Protein AF-A0A354X1V7-F1 (afdb_monomer)

Secondary structure (DSSP, 8-state):
-EEEE-S---HHHHHHHHHHHHHS-SS-EEEE---SS--PPPTT--

Solvent-accessible surface area (backbone atoms only — not comparable to full-atom values): 3087 Å² total; per-residue (Å²): 116,47,82,46,71,57,94,54,40,52,56,73,57,53,54,52,49,49,51,47,54,64,74,72,48,93,66,51,72,49,77,49,74,57,62,57,99,74,85,88,79,61,99,83,68,133

Mean predicted aligned error: 2.91 Å

pLDDT: mean 95.48, std 4.94, range [76.5, 98.75]

Radius of gyration: 11.78 Å; Cα contacts (8 Å, |Δi|>4): 44; chains: 1; bounding box: 34×15×25 Å

Sequence (46 aa):
MKILFSPSSAAAFNLAAEEYLFSGSEDDFLFLYVNEPCVIIGSNQA

Foldseek 3Di:
DEEEEDPDQDPVVLVVVVCCVVPVDPDDYDYDYHHDDDDDDDPPDD

Nearest PDB structures (foldseek):
  7ac8-assembly3_F  TM=3.190E-01  e=6.666E-01  Thermotoga maritima MSB8
  1u14-assembly1_A  TM=3.401E-01  e=3.136E+00  Salmonella enterica subsp. enterica serovar Typhimurium
  2g4r-assembly1_C  TM=3.811E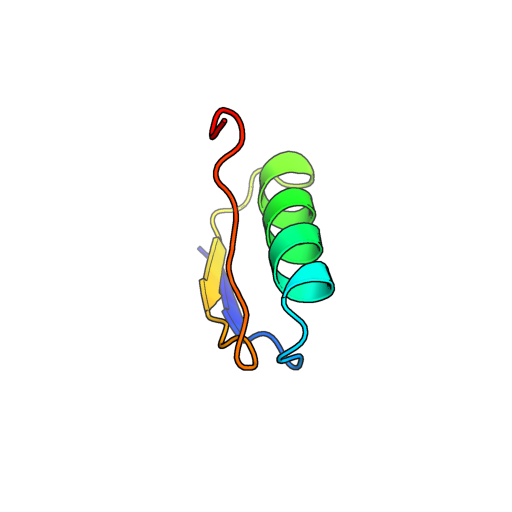-01  e=4.156E+00  Mycobacterium tuberculosis
  5zyo-assembly2_D  TM=3.096E-01  e=7.830E+00  Escherichia coli K-12

Structure (mmCIF, N/CA/C/O backbone):
data_AF-A0A354X1V7-F1
#
_entry.id   AF-A0A354X1V7-F1
#
loop_
_atom_site.group_PDB
_atom_site.id
_atom_site.type_symbol
_atom_site.label_atom_id
_atom_site.label_alt_id
_atom_site.label_comp_id
_atom_site.label_asym_id
_atom_site.label_entity_id
_atom_site.label_seq_id
_atom_site.pdbx_PDB_ins_code
_atom_site.Cartn_x
_atom_site.Cartn_y
_atom_site.Cartn_z
_atom_site.occupancy
_atom_site.B_iso_or_equiv
_atom_site.auth_seq_id
_atom_site.auth_comp_id
_atom_site.auth_asym_id
_atom_site.auth_atom_id
_atom_site.pdbx_PDB_model_num
ATOM 1 N N . MET A 1 1 ? -12.763 -2.173 12.665 1.00 84.12 1 MET A N 1
ATOM 2 C CA . MET A 1 1 ? -11.963 -2.794 11.590 1.00 84.12 1 MET A CA 1
ATOM 3 C C . MET A 1 1 ? -12.719 -2.787 10.265 1.00 84.12 1 MET A C 1
ATOM 5 O O . MET A 1 1 ? -13.726 -3.477 10.134 1.00 84.12 1 MET A O 1
ATOM 9 N N . LYS A 1 2 ? -12.252 -1.988 9.303 1.00 94.50 2 LYS A N 1
ATOM 10 C CA . LYS A 1 2 ? -12.778 -1.861 7.934 1.00 94.50 2 LYS A CA 1
ATOM 11 C C . LYS A 1 2 ? -11.789 -2.493 6.952 1.00 94.50 2 LYS A C 1
ATOM 13 O O . LYS A 1 2 ? -10.587 -2.392 7.165 1.00 94.50 2 LYS A O 1
ATOM 18 N N . ILE A 1 3 ? -12.275 -3.137 5.892 1.00 97.06 3 ILE A N 1
ATOM 19 C CA . ILE A 1 3 ? -11.421 -3.783 4.882 1.00 97.06 3 ILE A CA 1
ATOM 20 C C . ILE A 1 3 ? -11.547 -3.012 3.574 1.00 97.06 3 ILE A C 1
ATOM 22 O O . ILE A 1 3 ? -12.657 -2.803 3.085 1.00 97.06 3 ILE A O 1
ATOM 26 N N . LEU A 1 4 ? -10.413 -2.590 3.025 1.00 97.31 4 LEU A N 1
AT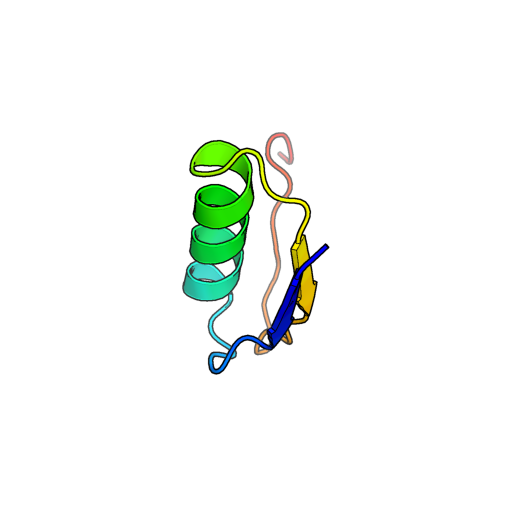OM 27 C CA . LEU A 1 4 ? -10.324 -1.796 1.808 1.00 97.31 4 LEU A CA 1
ATOM 28 C C . LEU A 1 4 ? -9.380 -2.476 0.816 1.00 97.31 4 LEU A C 1
ATOM 30 O O . LEU A 1 4 ? -8.312 -2.958 1.188 1.00 97.31 4 LEU A O 1
ATOM 34 N N . PHE A 1 5 ? -9.765 -2.462 -0.456 1.00 98.31 5 PHE A N 1
ATOM 35 C CA . PHE A 1 5 ? -8.921 -2.885 -1.568 1.00 98.31 5 PHE A CA 1
ATOM 36 C C . PHE A 1 5 ? -8.613 -1.662 -2.419 1.00 98.31 5 PHE A C 1
ATOM 38 O O . PHE A 1 5 ? -9.538 -0.952 -2.821 1.00 98.31 5 PHE A O 1
ATOM 45 N N . SER A 1 6 ? -7.335 -1.400 -2.683 1.00 98.06 6 SER A N 1
ATOM 46 C CA . SER A 1 6 ? -6.983 -0.289 -3.565 1.00 98.06 6 SER A CA 1
ATOM 47 C C . SER A 1 6 ? -7.431 -0.579 -4.999 1.00 98.06 6 SER A C 1
ATOM 49 O O . SER A 1 6 ? -7.130 -1.656 -5.518 1.00 98.06 6 SER A O 1
ATOM 51 N N . PRO A 1 7 ? -8.101 0.371 -5.678 1.00 97.44 7 PRO A N 1
ATOM 52 C CA . PRO A 1 7 ? -8.394 0.254 -7.103 1.00 97.44 7 PRO A CA 1
ATOM 53 C C . PRO A 1 7 ? -7.180 0.586 -7.986 1.00 97.44 7 PRO A C 1
ATOM 55 O O . PRO A 1 7 ? -7.267 0.466 -9.205 1.00 97.44 7 PRO A O 1
ATOM 58 N N . SER A 1 8 ? -6.072 1.050 -7.400 1.00 98.31 8 SER A N 1
ATOM 59 C CA . SER A 1 8 ? -4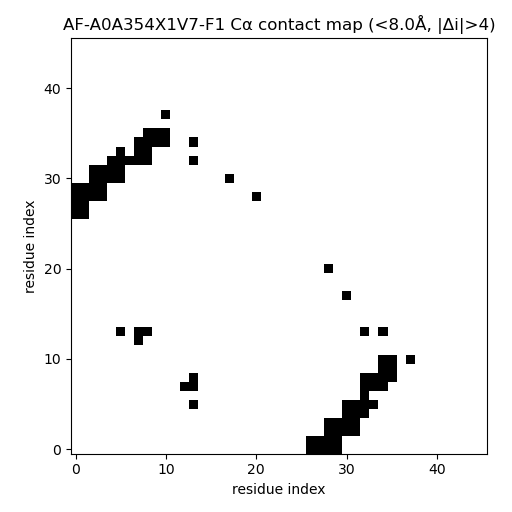.891 1.523 -8.119 1.00 98.31 8 SER A CA 1
ATOM 60 C C . SER A 1 8 ? -3.693 0.604 -7.905 1.00 98.31 8 SER A C 1
ATOM 62 O O . SER A 1 8 ? -3.468 0.096 -6.805 1.00 98.31 8 SER A O 1
ATOM 64 N N . SER A 1 9 ? -2.879 0.458 -8.950 1.00 98.44 9 SER A N 1
ATOM 65 C CA . SER A 1 9 ? -1.556 -0.165 -8.873 1.00 98.44 9 SER A CA 1
ATOM 66 C C . SER A 1 9 ? -0.408 0.842 -8.792 1.00 98.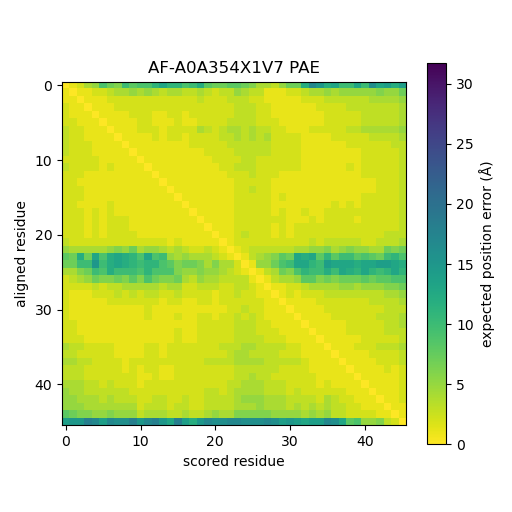44 9 SER A C 1
ATOM 68 O O . SER A 1 9 ? 0.749 0.442 -8.702 1.00 98.44 9 SER A O 1
ATOM 70 N N . ALA A 1 10 ? -0.691 2.147 -8.820 1.00 98.62 10 ALA A N 1
ATOM 71 C CA . ALA A 1 10 ? 0.346 3.166 -8.721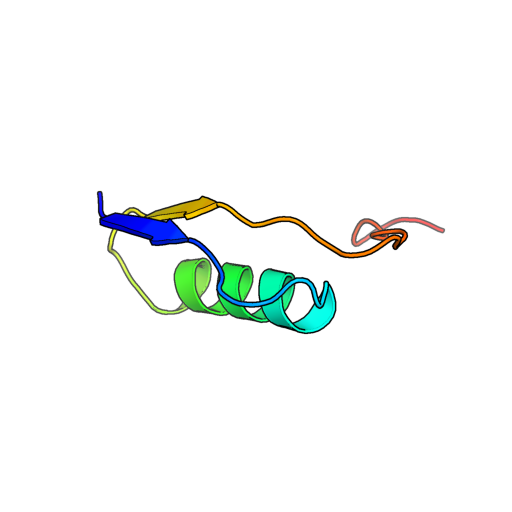 1.00 98.62 10 ALA A CA 1
ATOM 72 C C . ALA A 1 10 ? 0.866 3.260 -7.278 1.00 98.62 10 ALA A C 1
ATOM 74 O O . ALA A 1 10 ? 0.124 3.628 -6.363 1.00 98.62 10 ALA A O 1
ATOM 75 N N . ALA A 1 11 ? 2.160 2.996 -7.082 1.00 98.56 11 ALA A N 1
ATOM 76 C CA . ALA A 1 11 ? 2.783 2.981 -5.757 1.00 98.56 11 ALA A CA 1
ATOM 77 C C . ALA A 1 11 ? 2.607 4.299 -4.987 1.00 98.56 11 ALA A C 1
ATOM 79 O O . ALA A 1 11 ? 2.266 4.287 -3.807 1.00 98.56 11 ALA A O 1
ATOM 80 N N . ALA A 1 12 ? 2.765 5.440 -5.667 1.00 98.19 12 ALA A N 1
ATOM 81 C CA . ALA A 1 12 ? 2.592 6.756 -5.052 1.00 98.19 12 ALA A CA 1
ATOM 82 C C . ALA A 1 12 ? 1.169 6.970 -4.511 1.00 98.19 12 ALA A C 1
ATOM 84 O O . ALA A 1 12 ? 1.000 7.541 -3.437 1.00 98.19 12 ALA A O 1
ATOM 85 N N . PHE A 1 13 ? 0.149 6.482 -5.225 1.00 98.44 13 PHE A N 1
ATOM 86 C CA . PHE A 1 13 ? -1.234 6.559 -4.759 1.00 98.44 13 PHE A CA 1
ATOM 87 C C . PHE A 1 13 ? -1.461 5.650 -3.550 1.00 98.44 13 PHE A C 1
ATOM 89 O O . PHE A 1 13 ? -2.051 6.089 -2.569 1.00 98.44 13 PHE A O 1
ATOM 96 N N . ASN A 1 14 ? -0.975 4.406 -3.601 1.00 98.56 14 ASN A N 1
ATOM 97 C CA . ASN A 1 14 ? -1.171 3.439 -2.520 1.00 98.56 14 ASN A CA 1
ATOM 98 C C . ASN A 1 14 ? -0.509 3.890 -1.213 1.00 98.56 14 ASN A C 1
ATOM 100 O O . ASN A 1 14 ? -1.155 3.841 -0.171 1.00 98.56 14 ASN A O 1
ATOM 104 N N . LEU A 1 15 ? 0.717 4.418 -1.273 1.00 98.19 15 LEU A N 1
ATOM 105 C CA . LEU A 1 15 ? 1.402 4.960 -0.095 1.00 98.19 15 LEU A CA 1
ATOM 106 C C . LEU A 1 15 ? 0.734 6.238 0.435 1.00 98.19 15 LEU A C 1
ATOM 108 O O . LEU A 1 15 ? 0.608 6.410 1.643 1.00 98.19 15 LEU A O 1
ATOM 112 N N . ALA A 1 16 ? 0.256 7.122 -0.448 1.00 97.69 16 ALA A N 1
ATOM 113 C CA . ALA A 1 16 ? -0.488 8.308 -0.021 1.00 97.69 16 ALA A CA 1
ATOM 114 C C . ALA A 1 16 ? -1.828 7.944 0.641 1.00 97.69 16 ALA A C 1
ATOM 116 O O . ALA A 1 16 ? -2.224 8.568 1.623 1.00 97.69 16 ALA A O 1
ATOM 117 N N . ALA A 1 17 ? -2.524 6.928 0.121 1.00 97.00 17 ALA A N 1
ATOM 118 C CA . ALA A 1 17 ? -3.746 6.407 0.720 1.00 97.00 17 ALA A CA 1
ATOM 119 C C . ALA A 1 17 ? -3.472 5.742 2.077 1.00 97.00 17 ALA A C 1
ATOM 121 O O . ALA A 1 17 ? -4.241 5.955 3.010 1.00 97.00 17 ALA A O 1
ATOM 122 N N . GLU A 1 18 ? -2.375 4.987 2.202 1.00 96.81 18 GLU A N 1
ATOM 123 C CA . GLU A 1 18 ? -1.932 4.399 3.471 1.00 96.81 18 GLU A CA 1
ATOM 124 C C . GLU A 1 18 ? -1.707 5.482 4.535 1.00 96.81 18 GLU A C 1
ATOM 126 O O . GLU A 1 18 ? -2.310 5.4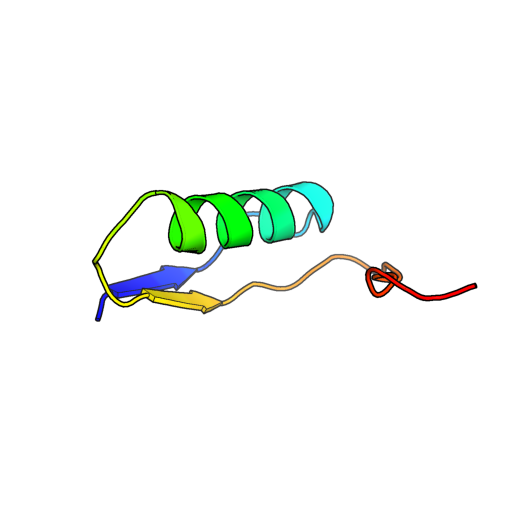13 5.603 1.00 96.81 18 GLU A O 1
ATOM 131 N N . GLU A 1 19 ? -0.947 6.533 4.215 1.00 96.88 19 GLU A N 1
ATOM 132 C CA . GLU A 1 19 ? -0.702 7.650 5.137 1.00 96.88 19 GLU A CA 1
ATOM 133 C C . GLU A 1 19 ? -1.993 8.399 5.496 1.00 96.88 19 GLU A C 1
ATOM 135 O O . GLU A 1 19 ? -2.213 8.751 6.654 1.00 96.88 19 GLU A O 1
ATOM 140 N N . TYR A 1 20 ? -2.883 8.623 4.526 1.00 95.56 20 TYR A N 1
ATOM 141 C CA . TYR A 1 20 ? -4.169 9.278 4.773 1.00 95.56 20 TYR A CA 1
ATOM 142 C C . TYR A 1 20 ? -5.057 8.464 5.723 1.00 95.56 20 TYR A C 1
ATOM 144 O O . TYR A 1 20 ? -5.662 9.024 6.637 1.00 95.56 20 TYR A O 1
ATOM 152 N N . LEU A 1 21 ? -5.129 7.145 5.525 1.00 95.12 21 LEU A N 1
ATOM 153 C CA . LEU A 1 21 ? -5.898 6.248 6.387 1.00 95.12 21 LEU A CA 1
ATOM 154 C C . LEU A 1 21 ? -5.281 6.138 7.786 1.00 95.12 21 LEU A C 1
ATOM 156 O O . LEU A 1 21 ? -6.025 6.071 8.759 1.00 95.12 21 LEU A O 1
ATOM 160 N N . PHE A 1 22 ? -3.949 6.153 7.887 1.00 93.56 22 PHE A N 1
ATOM 161 C CA . PHE A 1 22 ? -3.226 6.082 9.156 1.00 93.56 22 PHE A CA 1
ATOM 162 C C . PHE A 1 22 ? -3.336 7.372 9.983 1.00 93.56 22 PHE A C 1
ATOM 164 O O . PHE A 1 22 ? -3.541 7.317 11.192 1.00 93.56 22 PHE A O 1
ATOM 171 N N . SER A 1 23 ? -3.210 8.538 9.343 1.00 92.75 23 SER A N 1
ATOM 172 C CA . SER A 1 23 ? -3.177 9.842 10.025 1.00 92.75 23 SER A CA 1
ATOM 173 C C . SER A 1 23 ? -4.550 10.507 10.182 1.00 92.75 23 SER A C 1
ATOM 175 O O . SER A 1 23 ? -4.729 11.360 11.052 1.00 92.75 23 SER A O 1
ATOM 177 N N . GLY A 1 24 ? -5.520 10.156 9.333 1.00 82.31 24 GLY A N 1
ATOM 178 C CA . GLY A 1 24 ? -6.793 10.867 9.206 1.00 82.31 24 GLY A CA 1
ATOM 179 C C . GLY A 1 24 ? -7.976 10.267 9.970 1.00 82.31 24 GLY A C 1
ATOM 180 O O . GLY A 1 24 ? -9.080 10.805 9.869 1.00 82.31 24 GLY A O 1
ATOM 181 N N . SER A 1 25 ? -7.804 9.154 10.689 1.00 82.88 25 SER A N 1
ATOM 182 C CA . SER A 1 25 ? -8.912 8.422 11.314 1.00 82.88 25 SER A CA 1
ATOM 183 C C . SER A 1 25 ? -8.485 7.662 12.574 1.00 82.88 25 SER A C 1
ATOM 185 O O . SER A 1 25 ? -7.356 7.199 12.666 1.00 82.88 25 SER A O 1
ATOM 187 N N . GLU A 1 26 ? -9.409 7.499 13.528 1.00 86.88 26 GLU A N 1
ATOM 188 C CA . GLU A 1 26 ? -9.255 6.594 14.684 1.00 86.88 26 GLU A CA 1
ATOM 189 C C . GLU A 1 26 ? -9.767 5.168 14.392 1.00 86.88 26 GLU A C 1
ATOM 191 O O . GLU A 1 26 ? -9.731 4.297 15.259 1.00 86.88 26 GLU A O 1
ATOM 196 N N . ASP A 1 27 ? -10.292 4.917 13.188 1.00 91.81 27 ASP A N 1
ATOM 197 C CA . ASP A 1 27 ? -10.780 3.598 12.800 1.00 91.81 27 ASP A CA 1
ATOM 198 C C . ASP A 1 27 ? -9.625 2.641 12.467 1.00 91.81 27 ASP A C 1
ATOM 200 O O . ASP A 1 27 ? -8.680 2.994 11.767 1.00 91.81 27 ASP A O 1
ATOM 204 N N . ASP A 1 28 ? -9.771 1.367 12.838 1.00 93.81 28 ASP A N 1
ATOM 205 C CA . ASP A 1 28 ? -8.866 0.320 12.354 1.00 93.81 28 ASP A CA 1
ATOM 206 C C . ASP A 1 28 ? -9.168 -0.045 10.892 1.00 93.81 28 ASP A C 1
ATOM 208 O O . ASP A 1 28 ? -10.304 -0.431 10.566 1.00 93.81 28 ASP A O 1
ATOM 212 N N . PHE A 1 29 ? -8.145 -0.047 10.033 1.00 96.00 29 PHE A N 1
ATOM 213 C CA . PHE A 1 29 ? -8.233 -0.475 8.633 1.00 96.00 29 PHE A CA 1
ATOM 214 C C . PHE A 1 29 ? -7.306 -1.655 8.324 1.00 96.00 29 PHE A C 1
ATOM 216 O O . PHE A 1 29 ? -6.148 -1.681 8.724 1.00 96.00 29 PHE A O 1
ATOM 223 N N . LEU A 1 30 ? -7.805 -2.601 7.526 1.00 97.19 30 LEU A N 1
ATOM 224 C CA . LEU A 1 30 ? -6.991 -3.514 6.730 1.00 97.19 30 LEU A CA 1
ATOM 225 C C . LEU A 1 30 ? -7.041 -3.032 5.278 1.00 97.19 30 LEU A C 1
ATOM 227 O O . LEU A 1 30 ? -8.066 -3.188 4.610 1.00 97.19 30 LEU A O 1
ATOM 231 N N . PHE A 1 31 ? -5.950 -2.439 4.801 1.00 97.31 31 PHE A N 1
ATOM 232 C CA . PHE A 1 31 ? -5.833 -1.940 3.435 1.00 97.31 31 PHE A CA 1
ATOM 233 C C . PHE A 1 31 ? -4.925 -2.858 2.615 1.00 97.31 31 PHE A C 1
ATOM 235 O O . PHE A 1 31 ? -3.759 -3.048 2.947 1.00 97.31 31 PHE A O 1
ATOM 242 N N . LEU A 1 32 ? -5.476 -3.461 1.563 1.00 98.50 32 LEU A N 1
ATOM 243 C CA . LEU A 1 32 ? 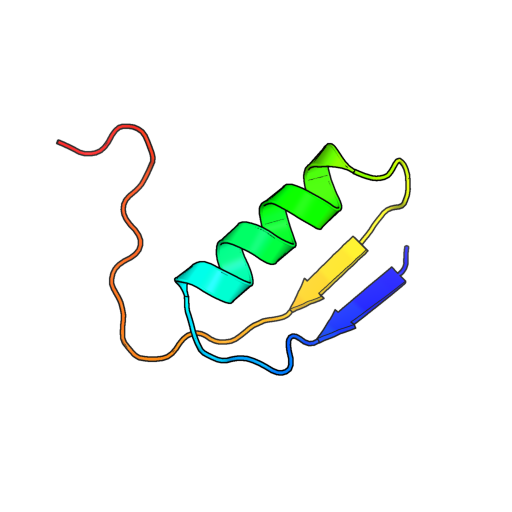-4.767 -4.387 0.682 1.00 98.50 32 LEU A CA 1
ATOM 244 C C . LEU A 1 32 ? -4.549 -3.731 -0.683 1.00 98.50 32 LEU A C 1
ATOM 246 O O . LEU A 1 32 ? -5.502 -3.267 -1.316 1.00 98.50 32 LEU A O 1
ATOM 250 N N . TYR A 1 33 ? -3.304 -3.717 -1.154 1.00 98.38 33 TYR A N 1
ATOM 251 C CA . TYR A 1 33 ? -2.942 -3.146 -2.448 1.00 98.38 33 TYR A CA 1
ATOM 252 C C . TYR A 1 33 ? -1.809 -3.923 -3.124 1.00 98.38 33 TYR A C 1
ATOM 254 O O . TYR A 1 33 ? -1.023 -4.612 -2.475 1.00 98.38 33 TYR A O 1
ATOM 262 N N . VAL A 1 34 ? -1.739 -3.810 -4.451 1.00 98.50 34 VAL A N 1
ATOM 263 C CA . VAL A 1 34 ? -0.677 -4.387 -5.281 1.00 98.50 34 VAL A CA 1
ATOM 264 C C . VAL A 1 34 ? -0.107 -3.270 -6.134 1.00 98.50 34 VAL A C 1
ATOM 266 O O . VAL A 1 34 ? -0.852 -2.632 -6.870 1.00 98.50 34 VAL A O 1
ATOM 269 N N . ASN A 1 35 ? 1.200 -3.038 -6.043 1.00 98.69 35 ASN A N 1
ATOM 270 C CA . ASN A 1 35 ? 1.873 -2.045 -6.870 1.00 98.69 35 ASN A CA 1
ATOM 271 C C . ASN A 1 35 ? 2.303 -2.651 -8.212 1.00 98.69 35 ASN A C 1
ATOM 273 O O . ASN A 1 35 ? 2.648 -3.830 -8.299 1.00 98.69 35 ASN A O 1
ATOM 277 N N . GLU A 1 36 ? 2.329 -1.825 -9.252 1.00 98.56 36 GLU A N 1
ATOM 278 C CA . GLU A 1 36 ? 3.112 -2.097 -10.456 1.00 98.56 36 GLU A CA 1
ATOM 279 C C . GLU A 1 36 ? 4.617 -2.195 -10.117 1.00 98.56 36 GLU A C 1
ATOM 281 O O . GLU A 1 36 ? 5.023 -1.757 -9.036 1.00 98.56 36 GLU A O 1
ATOM 286 N N . PRO A 1 37 ? 5.468 -2.778 -10.988 1.00 98.75 37 PRO A N 1
ATOM 287 C CA . PRO A 1 37 ? 6.889 -2.956 -10.695 1.00 98.75 37 PRO A CA 1
ATOM 288 C C . PRO A 1 37 ? 7.572 -1.652 -10.265 1.00 98.75 37 PRO A C 1
ATOM 290 O O . PRO A 1 37 ? 7.742 -0.726 -11.055 1.00 98.75 37 PRO A O 1
ATOM 293 N N . CYS A 1 38 ? 7.983 -1.592 -9.000 1.00 97.56 38 CYS A N 1
ATOM 294 C CA . CYS A 1 38 ? 8.588 -0.412 -8.397 1.00 97.56 38 CYS A CA 1
ATOM 295 C C . CYS A 1 38 ? 9.558 -0.807 -7.281 1.00 97.56 38 CYS A C 1
ATOM 297 O O . CYS A 1 38 ? 9.480 -1.910 -6.734 1.00 97.56 38 CYS A O 1
ATOM 299 N N . VAL A 1 39 ? 10.433 0.122 -6.905 1.00 98.00 39 VAL A N 1
ATOM 300 C CA . VAL A 1 39 ? 11.251 0.015 -5.695 1.00 98.00 39 VAL A CA 1
ATOM 301 C C . VAL A 1 39 ? 10.715 1.022 -4.685 1.00 98.00 39 VAL A C 1
ATOM 303 O O . VAL A 1 39 ? 10.659 2.214 -4.979 1.00 98.00 39 VAL A O 1
ATOM 306 N N . ILE A 1 40 ? 10.322 0.544 -3.504 1.00 97.94 40 ILE A N 1
ATOM 307 C CA . ILE A 1 40 ? 9.971 1.410 -2.376 1.00 97.94 40 ILE A CA 1
ATOM 308 C C . ILE A 1 40 ? 11.225 1.613 -1.537 1.00 97.94 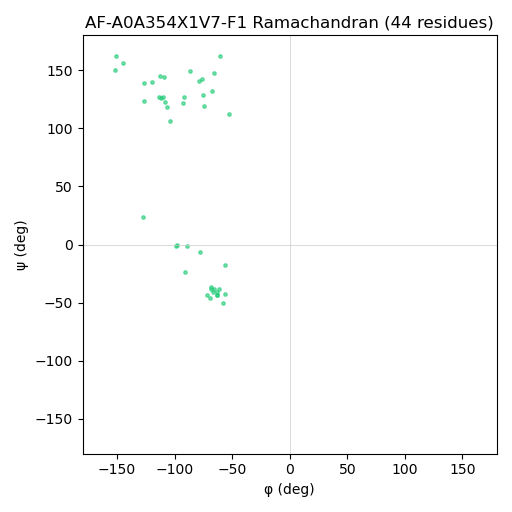40 ILE A C 1
ATOM 310 O O . ILE A 1 40 ? 11.819 0.646 -1.063 1.00 97.94 40 ILE A O 1
ATOM 314 N N . ILE A 1 41 ? 11.624 2.871 -1.378 1.00 97.94 41 ILE A N 1
ATOM 315 C CA . ILE A 1 41 ? 12.785 3.245 -0.577 1.00 97.94 41 ILE A CA 1
ATOM 316 C C . ILE A 1 41 ? 12.320 3.537 0.847 1.00 97.94 41 ILE A C 1
ATOM 318 O O . ILE A 1 41 ? 11.401 4.325 1.066 1.00 97.94 41 ILE A O 1
ATOM 322 N N . GLY A 1 42 ? 12.954 2.888 1.820 1.00 97.44 42 GLY A N 1
ATOM 323 C CA . GLY A 1 42 ? 12.738 3.154 3.235 1.00 97.44 42 GLY A CA 1
ATOM 324 C C . GLY A 1 42 ? 13.205 4.559 3.613 1.00 97.44 42 GLY A C 1
ATOM 325 O O . GLY A 1 42 ? 14.195 5.057 3.081 1.00 97.44 42 GLY A O 1
ATOM 326 N N . SER A 1 43 ? 12.531 5.178 4.583 1.00 96.31 43 SER A N 1
ATOM 327 C CA . SER A 1 43 ? 12.712 6.592 4.956 1.00 96.31 43 SER A CA 1
ATOM 328 C C . SER A 1 43 ? 14.139 7.014 5.331 1.00 96.31 43 SER A C 1
ATOM 330 O O . SER A 1 43 ? 14.433 8.203 5.326 1.00 96.31 43 SER A O 1
ATOM 332 N N . ASN A 1 44 ? 15.024 6.064 5.648 1.00 96.94 44 ASN A N 1
ATOM 333 C CA . ASN A 1 44 ? 16.415 6.313 6.036 1.00 96.94 44 ASN A CA 1
ATOM 334 C C . ASN A 1 44 ? 17.428 5.494 5.212 1.00 96.94 44 ASN A C 1
ATOM 336 O O . ASN A 1 44 ? 18.521 5.202 5.696 1.00 96.94 44 ASN A O 1
ATOM 340 N N . GLN A 1 45 ? 17.068 5.054 4.003 1.00 94.56 45 GLN A N 1
ATOM 341 C CA . GLN A 1 45 ? 18.029 4.405 3.107 1.00 94.56 45 GLN A CA 1
ATOM 342 C C . GLN A 1 45 ? 18.921 5.447 2.412 1.00 94.56 45 GLN A C 1
ATOM 344 O O . GLN A 1 45 ? 18.457 6.536 2.075 1.00 94.56 45 GLN A O 1
A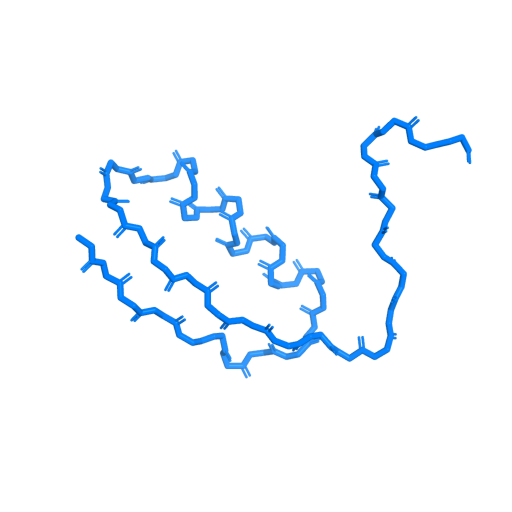TOM 349 N N . ALA A 1 46 ? 20.206 5.099 2.273 1.00 76.50 46 ALA A N 1
ATOM 350 C CA . ALA A 1 46 ? 21.281 5.941 1.741 1.00 76.50 46 ALA A CA 1
ATOM 351 C C . ALA A 1 46 ? 21.259 6.060 0.212 1.00 76.50 46 ALA A C 1
ATOM 353 O O . ALA A 1 46 ? 20.914 5.050 -0.447 1.00 76.50 46 ALA A O 1
#